Protein AF-A0ABC8L7P3-F1 (afdb_monomer_lite)

Structure (mmCIF, N/CA/C/O backbone):
data_AF-A0ABC8L7P3-F1
#
_entry.id   AF-A0ABC8L7P3-F1
#
loop_
_atom_site.group_PDB
_atom_site.id
_atom_site.type_symbol
_atom_site.label_atom_id
_atom_site.label_alt_id
_atom_site.label_comp_id
_atom_site.label_asym_id
_atom_site.label_entity_id
_atom_site.label_seq_id
_atom_site.pdbx_PDB_ins_code
_atom_site.Cartn_x
_atom_site.Cartn_y
_atom_site.Cartn_z
_atom_site.occupancy
_atom_site.B_iso_or_equiv
_atom_site.auth_seq_id
_atom_site.auth_comp_id
_atom_site.auth_asym_id
_atom_site.auth_atom_id
_atom_site.pdbx_PDB_model_num
ATOM 1 N N . MET A 1 1 ? 14.440 -6.035 -18.746 1.00 67.62 1 MET A N 1
ATOM 2 C CA . MET A 1 1 ? 15.676 -5.573 -18.064 1.00 67.62 1 MET A CA 1
ATOM 3 C C . MET A 1 1 ? 16.868 -5.552 -19.007 1.00 67.62 1 MET A C 1
ATOM 5 O O . MET A 1 1 ? 17.530 -4.525 -19.068 1.00 67.62 1 MET A O 1
ATOM 9 N N . ALA A 1 2 ? 17.087 -6.620 -19.782 1.00 83.56 2 ALA A N 1
ATOM 10 C CA . ALA A 1 2 ? 18.179 -6.716 -20.755 1.00 83.56 2 ALA A CA 1
ATOM 11 C C . ALA A 1 2 ? 18.252 -5.536 -21.751 1.00 83.56 2 ALA A C 1
ATOM 13 O O . ALA A 1 2 ? 19.316 -4.959 -21.940 1.00 83.56 2 ALA A O 1
ATOM 14 N N . GLU A 1 3 ? 17.120 -5.093 -22.307 1.00 87.31 3 GLU A N 1
ATOM 15 C CA . GLU A 1 3 ? 17.093 -3.994 -23.288 1.00 87.31 3 GLU A CA 1
ATOM 16 C C . GLU A 1 3 ? 17.591 -2.651 -22.724 1.00 87.31 3 GLU A C 1
ATOM 18 O O . GLU A 1 3 ? 18.351 -1.937 -23.374 1.00 87.31 3 GLU A O 1
ATOM 23 N N . LEU A 1 4 ? 17.230 -2.314 -21.479 1.00 92.25 4 LEU A N 1
ATOM 24 C CA . LEU A 1 4 ? 17.688 -1.073 -20.848 1.00 92.25 4 LEU A CA 1
ATOM 25 C C . LEU A 1 4 ? 19.208 -1.076 -20.633 1.00 92.25 4 LEU A C 1
ATOM 27 O O . LEU A 1 4 ? 19.840 -0.027 -20.742 1.00 92.25 4 LEU A O 1
ATOM 31 N N . VAL A 1 5 ? 19.792 -2.239 -20.328 1.00 92.25 5 VAL A N 1
ATOM 32 C CA . VAL A 1 5 ? 21.243 -2.395 -20.152 1.00 92.25 5 VAL A CA 1
ATOM 33 C C . VAL A 1 5 ? 21.964 -2.152 -21.477 1.00 92.25 5 VAL A C 1
ATOM 35 O O . VAL A 1 5 ? 22.894 -1.351 -21.519 1.00 92.25 5 VAL A O 1
ATOM 38 N N . LEU A 1 6 ? 21.471 -2.736 -22.571 1.00 90.81 6 LEU A N 1
ATOM 39 C CA . LEU A 1 6 ? 22.022 -2.508 -23.911 1.00 90.81 6 LEU A CA 1
ATOM 40 C C . LEU A 1 6 ? 21.946 -1.028 -24.322 1.00 90.81 6 LEU A C 1
ATOM 42 O O . LEU A 1 6 ? 22.922 -0.467 -24.820 1.00 90.81 6 LEU A O 1
ATOM 46 N N . LEU A 1 7 ? 20.823 -0.355 -24.046 1.00 92.00 7 LEU A N 1
ATOM 47 C CA . LEU A 1 7 ? 20.669 1.081 -24.319 1.00 92.00 7 LEU A CA 1
ATOM 48 C C . LEU A 1 7 ? 21.603 1.957 -23.467 1.00 92.00 7 LEU A C 1
ATOM 50 O O . LEU A 1 7 ? 22.004 3.034 -23.908 1.00 92.00 7 LEU A O 1
ATOM 54 N N . ARG A 1 8 ? 21.962 1.519 -22.254 1.00 91.69 8 ARG A N 1
ATOM 55 C CA . ARG A 1 8 ? 22.932 2.223 -21.397 1.00 91.69 8 ARG A CA 1
ATOM 56 C C . ARG A 1 8 ? 24.354 2.106 -21.934 1.00 91.69 8 ARG A C 1
ATOM 58 O O . ARG A 1 8 ? 25.038 3.122 -21.974 1.00 91.69 8 ARG A O 1
ATOM 65 N N . VAL A 1 9 ? 24.767 0.923 -22.393 1.00 91.25 9 VAL A N 1
ATOM 66 C CA . VAL A 1 9 ? 26.070 0.740 -23.059 1.00 91.25 9 VAL A CA 1
ATOM 67 C C . VAL A 1 9 ? 26.138 1.603 -24.318 1.00 91.25 9 VAL A C 1
ATOM 69 O O . VAL A 1 9 ? 27.071 2.382 -24.475 1.00 91.25 9 VAL A O 1
ATOM 72 N N . ALA A 1 10 ? 25.086 1.571 -25.144 1.00 90.19 10 ALA A N 1
ATOM 73 C CA . ALA A 1 10 ? 25.005 2.390 -26.351 1.00 90.19 10 ALA A CA 1
ATOM 74 C C . ALA A 1 10 ? 25.089 3.900 -26.067 1.00 90.19 10 ALA A C 1
ATOM 76 O O . ALA A 1 10 ? 25.602 4.645 -26.892 1.00 90.19 10 ALA A O 1
ATOM 77 N N . LYS A 1 11 ? 24.600 4.370 -24.913 1.00 91.12 11 LYS A N 1
ATOM 78 C CA . LYS A 1 11 ? 24.759 5.771 -24.499 1.00 91.12 11 LYS A CA 1
ATOM 79 C C . LYS A 1 11 ? 26.225 6.118 -24.218 1.00 91.12 11 LYS A C 1
ATOM 81 O O . LYS A 1 11 ? 26.656 7.204 -24.586 1.00 91.12 11 LYS A O 1
ATOM 86 N N . VAL A 1 12 ? 26.963 5.224 -23.558 1.00 90.81 12 VAL A N 1
ATOM 87 C CA . VAL A 1 12 ? 28.381 5.435 -23.212 1.00 90.81 12 VAL A CA 1
ATOM 88 C C . VAL A 1 12 ? 29.255 5.440 -24.466 1.00 90.81 12 VAL A C 1
ATOM 90 O O . VAL A 1 12 ? 30.165 6.251 -24.569 1.00 90.81 12 VAL A O 1
ATOM 93 N N . THR A 1 13 ? 28.936 4.609 -25.457 1.00 89.62 13 THR A N 1
ATOM 94 C CA . THR A 1 13 ? 29.682 4.522 -26.721 1.00 89.62 13 THR A CA 1
ATOM 95 C C . THR A 1 13 ? 29.251 5.561 -27.771 1.00 89.62 13 THR A C 1
ATOM 97 O O . THR A 1 13 ? 29.498 5.355 -28.954 1.00 89.62 13 THR A O 1
ATOM 100 N N . GLY A 1 14 ? 28.550 6.637 -27.387 1.00 84.81 14 GLY A N 1
ATOM 101 C CA . GLY A 1 14 ? 28.143 7.706 -28.316 1.00 84.81 14 GLY A CA 1
ATOM 102 C C . GLY A 1 14 ? 27.060 7.311 -29.333 1.00 84.81 14 GLY A C 1
ATOM 103 O O . GLY A 1 14 ? 27.073 7.761 -30.474 1.00 84.81 14 GLY A O 1
ATOM 104 N N . GLY A 1 15 ? 26.127 6.435 -28.956 1.00 81.75 15 GLY A N 1
ATOM 105 C CA . GLY A 1 15 ? 25.104 5.897 -29.854 1.00 81.75 15 GLY A CA 1
ATOM 106 C C . GLY A 1 15 ? 24.071 6.916 -30.361 1.00 81.75 15 GLY A C 1
ATOM 107 O O . GLY A 1 15 ? 23.798 7.935 -29.734 1.00 81.75 15 GLY A O 1
ATOM 108 N N . ALA A 1 16 ? 23.439 6.579 -31.492 1.00 89.25 16 ALA A N 1
ATOM 109 C CA . ALA A 1 16 ? 22.464 7.419 -32.193 1.00 89.25 16 ALA A CA 1
ATOM 110 C C . ALA A 1 16 ? 21.322 7.969 -31.299 1.00 89.25 16 ALA A C 1
ATOM 112 O O . ALA A 1 16 ? 20.804 7.237 -30.442 1.00 89.25 16 ALA A O 1
ATOM 113 N N . PRO A 1 17 ? 20.827 9.198 -31.563 1.00 86.50 17 PRO A N 1
ATOM 114 C CA . PRO A 1 17 ? 19.813 9.874 -30.741 1.00 86.50 17 PRO A CA 1
ATOM 115 C C . PRO A 1 17 ? 18.508 9.078 -30.602 1.00 86.50 17 PRO A C 1
ATOM 117 O O . PRO A 1 17 ? 17.900 9.052 -29.532 1.00 86.50 17 PRO A O 1
ATOM 120 N N . ASN A 1 18 ? 18.127 8.314 -31.630 1.00 88.31 18 ASN A N 1
ATOM 121 C CA . ASN A 1 18 ? 16.952 7.437 -31.594 1.00 88.31 18 ASN A CA 1
ATOM 122 C C . ASN A 1 18 ? 17.021 6.386 -30.470 1.00 88.31 18 ASN A C 1
ATOM 124 O O . ASN A 1 18 ? 15.993 6.020 -29.899 1.00 88.31 18 ASN A O 1
ATOM 128 N N . LYS A 1 19 ? 18.220 5.902 -30.114 1.00 85.75 19 LYS A N 1
ATOM 129 C CA . LYS A 1 19 ? 18.416 4.950 -29.005 1.00 85.75 19 LYS A CA 1
ATOM 130 C C . LYS A 1 19 ? 18.282 5.644 -27.641 1.00 85.75 19 LYS A C 1
ATOM 132 O O . LYS A 1 19 ? 17.769 5.045 -26.697 1.00 85.75 19 LYS A O 1
ATOM 137 N N . LEU A 1 20 ? 18.670 6.916 -27.544 1.00 85.44 20 LEU A N 1
ATOM 138 C CA . LEU A 1 20 ? 18.547 7.715 -26.320 1.00 85.44 20 LEU A CA 1
ATOM 139 C C . LEU A 1 20 ? 17.082 8.042 -26.002 1.00 85.44 20 LEU A C 1
ATOM 141 O O . LEU A 1 20 ? 16.657 7.874 -24.857 1.00 85.44 20 LEU A O 1
ATOM 145 N N . SER A 1 21 ? 16.285 8.397 -27.013 1.00 89.62 21 SER A N 1
ATOM 146 C CA . SER A 1 21 ? 14.843 8.647 -26.854 1.00 89.62 21 SER A CA 1
ATOM 147 C C . SER A 1 21 ? 14.088 7.402 -26.368 1.00 89.62 21 SER A C 1
ATOM 149 O O . SER A 1 21 ? 13.251 7.485 -25.464 1.00 89.62 21 SER A O 1
ATOM 151 N N . LYS A 1 22 ? 14.447 6.213 -26.877 1.00 92.00 22 LYS A N 1
ATOM 152 C CA . LYS A 1 22 ? 13.865 4.926 -26.443 1.00 92.00 22 LYS A CA 1
ATOM 153 C C . LYS A 1 22 ? 14.117 4.618 -24.962 1.00 92.00 22 LYS A C 1
ATOM 155 O O . LYS A 1 22 ? 13.289 3.978 -24.318 1.00 92.00 22 LYS A O 1
ATOM 160 N N . MET A 1 23 ? 15.205 5.121 -24.376 1.00 92.06 23 MET A N 1
ATOM 161 C CA . MET A 1 23 ? 15.553 4.860 -22.975 1.00 92.06 23 MET A CA 1
ATOM 162 C C . MET A 1 23 ? 14.514 5.400 -21.979 1.00 92.06 23 MET A C 1
ATOM 164 O O . MET A 1 23 ? 14.329 4.825 -20.903 1.00 92.06 23 MET A O 1
ATOM 168 N N . HIS A 1 24 ? 13.853 6.519 -22.289 1.00 92.31 24 HIS A N 1
ATOM 169 C CA . HIS A 1 24 ? 12.776 7.056 -21.445 1.00 92.31 24 HIS A CA 1
ATOM 170 C C . HIS A 1 24 ? 11.535 6.167 -21.487 1.00 92.31 24 HIS A C 1
ATOM 172 O O . HIS A 1 24 ? 10.976 5.825 -20.445 1.00 92.31 24 HIS A O 1
ATOM 178 N N . VAL A 1 25 ? 11.156 5.743 -22.694 1.00 94.31 25 VAL A N 1
ATOM 179 C CA . VAL A 1 25 ? 10.000 4.874 -22.934 1.00 94.31 25 VAL A CA 1
ATOM 180 C C . VAL A 1 25 ? 10.177 3.547 -22.199 1.00 94.31 25 VAL A C 1
ATOM 182 O O . VAL A 1 25 ? 9.344 3.196 -21.368 1.00 94.31 25 VAL A O 1
ATOM 185 N N . VAL A 1 26 ? 11.319 2.878 -22.389 1.00 94.88 26 VAL A N 1
ATOM 186 C CA . VAL A 1 26 ? 11.620 1.590 -21.741 1.00 94.88 26 VAL A CA 1
ATOM 187 C C . VAL A 1 26 ? 11.608 1.704 -20.211 1.00 94.88 26 VAL A C 1
ATOM 189 O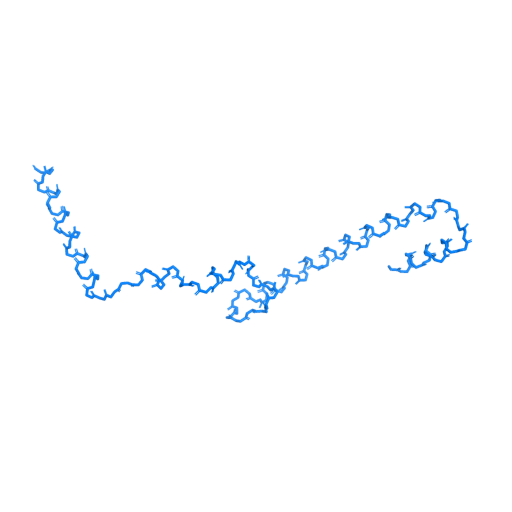 O . VAL A 1 26 ? 11.078 0.826 -19.531 1.00 94.88 26 VAL A O 1
ATOM 192 N N . ARG A 1 27 ? 12.131 2.800 -19.635 1.00 95.56 27 ARG A N 1
ATOM 193 C C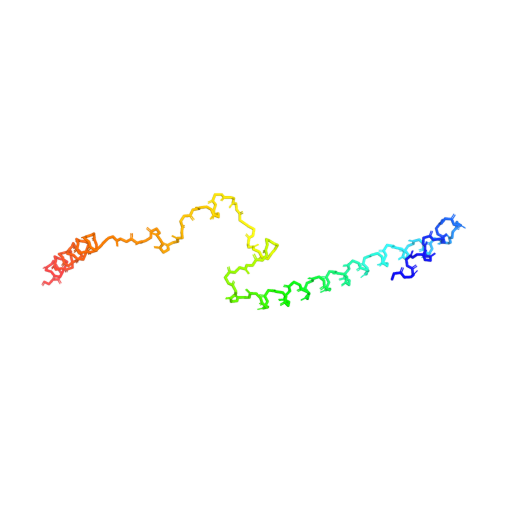A . ARG A 1 27 ? 12.081 3.031 -18.177 1.00 95.56 27 ARG A CA 1
ATOM 194 C C . ARG A 1 27 ? 10.651 3.161 -17.658 1.00 95.56 27 ARG A C 1
ATOM 196 O O . ARG A 1 27 ? 10.330 2.564 -16.630 1.00 95.56 27 ARG A O 1
ATOM 203 N N . LYS A 1 28 ? 9.796 3.904 -18.366 1.00 95.75 28 LYS A N 1
ATOM 204 C CA . LYS A 1 28 ? 8.375 4.031 -18.016 1.00 95.75 28 LYS A CA 1
ATOM 205 C C . LYS A 1 28 ? 7.654 2.688 -18.109 1.00 95.75 28 LYS A C 1
ATOM 207 O O . LYS A 1 28 ? 6.960 2.329 -17.162 1.00 95.75 28 LYS A O 1
ATOM 212 N N . SER A 1 29 ? 7.869 1.924 -19.179 1.00 96.06 29 SER A N 1
ATOM 213 C CA . SER A 1 29 ? 7.265 0.595 -19.343 1.00 96.06 29 SER A CA 1
ATOM 214 C C . SER A 1 29 ? 7.689 -0.369 -18.232 1.00 96.06 29 SER A C 1
ATOM 216 O O . SER A 1 29 ? 6.849 -1.058 -17.657 1.00 96.06 29 SER A O 1
ATOM 218 N N . ILE A 1 30 ? 8.970 -0.364 -17.843 1.00 96.12 30 ILE A N 1
ATOM 219 C CA . ILE A 1 30 ? 9.457 -1.149 -16.698 1.00 96.12 30 ILE A CA 1
ATOM 220 C C . ILE A 1 30 ? 8.735 -0.744 -15.406 1.00 96.12 30 ILE A C 1
ATOM 222 O O . ILE A 1 30 ? 8.255 -1.609 -14.674 1.00 96.12 30 ILE A O 1
ATOM 226 N N . ALA A 1 31 ? 8.632 0.558 -15.127 1.00 96.75 31 ALA A N 1
ATOM 227 C CA . ALA A 1 31 ? 7.954 1.050 -13.931 1.00 96.75 31 ALA A CA 1
ATOM 228 C C . ALA A 1 31 ? 6.465 0.662 -13.906 1.00 96.75 31 ALA A C 1
ATOM 230 O O . ALA A 1 31 ? 5.952 0.269 -12.857 1.00 96.75 31 ALA A O 1
ATOM 231 N N . GLN A 1 32 ? 5.781 0.711 -15.053 1.00 97.19 32 GLN A N 1
ATOM 232 C CA . GLN A 1 32 ? 4.387 0.279 -15.191 1.00 97.19 32 GLN A CA 1
ATOM 233 C C . GLN A 1 32 ? 4.226 -1.211 -14.868 1.00 97.19 32 GLN A C 1
ATOM 235 O O . GLN A 1 32 ? 3.403 -1.566 -14.024 1.00 97.19 32 GLN A O 1
ATOM 240 N N . VAL A 1 33 ? 5.056 -2.079 -15.457 1.00 97.12 33 VAL A N 1
ATOM 241 C CA . VAL A 1 33 ? 5.014 -3.529 -15.196 1.00 97.12 33 VAL A CA 1
ATOM 242 C C . VAL A 1 33 ? 5.285 -3.833 -13.720 1.00 97.12 33 VAL A C 1
ATOM 244 O O . VAL A 1 33 ? 4.524 -4.570 -13.092 1.00 97.12 33 VAL A O 1
ATOM 247 N N . LEU A 1 34 ? 6.311 -3.217 -13.124 1.00 97.56 34 LEU A N 1
ATOM 248 C CA . LEU A 1 34 ? 6.617 -3.383 -11.697 1.00 97.56 34 LEU A CA 1
ATOM 249 C C . LEU A 1 34 ? 5.480 -2.890 -10.795 1.00 97.56 34 LEU A C 1
ATOM 251 O O . LEU A 1 34 ? 5.214 -3.491 -9.751 1.00 97.56 34 LEU A O 1
ATOM 255 N N . THR A 1 35 ? 4.785 -1.827 -11.202 1.00 98.12 35 THR A N 1
ATOM 256 C CA . THR A 1 35 ? 3.619 -1.306 -10.481 1.00 98.12 35 THR A CA 1
ATOM 257 C C . THR A 1 35 ? 2.481 -2.322 -10.488 1.00 98.12 35 THR A C 1
ATOM 259 O O . THR A 1 35 ? 1.948 -2.626 -9.422 1.00 98.12 35 THR A O 1
ATOM 262 N N . VAL A 1 36 ? 2.158 -2.910 -11.644 1.00 98.25 36 VAL A N 1
ATOM 263 C CA . VAL A 1 36 ? 1.113 -3.943 -11.760 1.00 98.25 36 VAL A CA 1
ATOM 264 C C . VAL A 1 36 ? 1.465 -5.181 -10.932 1.00 98.25 36 VAL A C 1
ATOM 266 O O . VAL A 1 36 ? 0.620 -5.687 -10.192 1.00 98.25 36 VAL A O 1
ATOM 269 N N . ILE A 1 37 ? 2.719 -5.640 -10.990 1.00 98.25 37 ILE A N 1
ATOM 270 C CA . ILE A 1 37 ? 3.197 -6.767 -10.172 1.00 98.25 37 ILE A CA 1
ATOM 271 C C . ILE A 1 37 ? 3.032 -6.446 -8.681 1.00 98.25 37 ILE A C 1
ATOM 273 O O . ILE A 1 37 ? 2.434 -7.225 -7.940 1.00 98.25 37 ILE A O 1
ATOM 277 N N . SER A 1 38 ? 3.483 -5.266 -8.250 1.00 97.38 38 SER A N 1
ATOM 278 C CA . SER A 1 38 ? 3.392 -4.831 -6.851 1.00 97.38 38 SER A CA 1
ATOM 279 C C . SER A 1 38 ? 1.944 -4.698 -6.373 1.00 97.38 38 SER A C 1
ATOM 281 O O . SER A 1 38 ? 1.638 -5.012 -5.220 1.00 97.38 38 SER A O 1
ATOM 283 N N . GLN A 1 39 ? 1.040 -4.226 -7.237 1.00 97.25 39 GLN A N 1
ATOM 284 C CA . GLN A 1 39 ? -0.391 -4.138 -6.946 1.00 97.25 39 GLN A CA 1
ATOM 285 C C . GLN A 1 39 ? -0.993 -5.531 -6.740 1.00 97.25 39 GLN A C 1
ATOM 287 O O . GLN A 1 39 ? -1.605 -5.769 -5.698 1.00 97.25 39 GLN A O 1
ATOM 292 N N . LYS A 1 40 ? -0.758 -6.467 -7.671 1.00 97.88 40 LYS A N 1
ATOM 293 C CA . LYS A 1 40 ? -1.256 -7.850 -7.576 1.00 97.88 40 LYS A CA 1
ATOM 294 C C . LYS A 1 40 ? -0.718 -8.572 -6.339 1.00 97.88 40 LYS A C 1
ATOM 296 O O . LYS A 1 40 ? -1.492 -9.170 -5.598 1.00 97.88 40 LYS A O 1
ATOM 301 N N . GLN A 1 41 ? 0.579 -8.442 -6.055 1.00 96.56 41 GLN A N 1
ATOM 302 C CA . GLN A 1 41 ? 1.195 -9.011 -4.852 1.00 96.56 41 GLN A CA 1
ATOM 303 C C . GLN A 1 41 ? 0.559 -8.462 -3.568 1.00 96.56 41 GLN A C 1
ATOM 305 O O . GLN A 1 41 ? 0.216 -9.224 -2.666 1.00 96.56 41 GLN A O 1
ATOM 310 N N . LYS A 1 42 ? 0.350 -7.140 -3.477 1.00 94.19 42 LYS A N 1
ATOM 311 C CA . LYS A 1 42 ? -0.310 -6.529 -2.312 1.00 94.19 42 LYS A CA 1
ATOM 312 C C . LYS A 1 42 ? -1.759 -6.983 -2.158 1.00 94.19 42 LYS A C 1
ATOM 314 O O . LYS A 1 42 ? -2.192 -7.152 -1.021 1.00 94.19 42 LYS A O 1
ATOM 319 N N . LEU A 1 43 ? -2.501 -7.151 -3.251 1.00 95.44 43 LEU A N 1
ATOM 320 C CA . LEU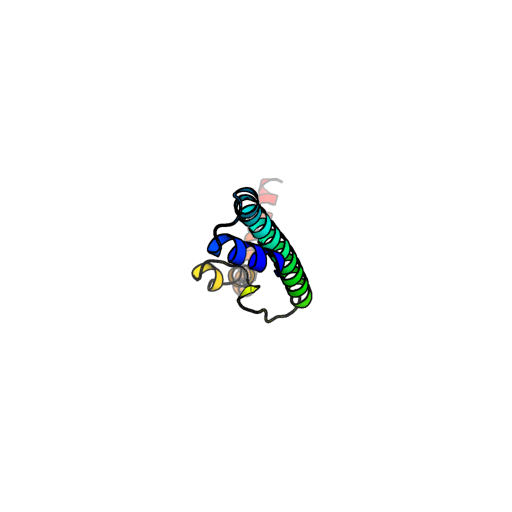 A 1 43 ? -3.882 -7.640 -3.216 1.00 95.44 43 LEU A CA 1
ATOM 321 C C . LEU A 1 43 ? -3.947 -9.078 -2.692 1.00 95.44 43 LEU A C 1
ATOM 323 O O . LEU A 1 43 ? -4.625 -9.310 -1.693 1.00 95.44 43 LEU A O 1
ATOM 327 N N . ALA A 1 44 ? -3.138 -9.983 -3.246 1.00 95.75 44 ALA A N 1
ATOM 328 C CA . ALA A 1 44 ? -3.050 -11.367 -2.777 1.00 95.75 44 ALA A CA 1
ATOM 329 C C . ALA A 1 44 ? -2.677 -11.450 -1.283 1.00 95.75 44 ALA A C 1
ATOM 331 O O . ALA A 1 44 ? -3.272 -12.202 -0.511 1.00 95.75 44 ALA A O 1
ATOM 332 N N . LEU A 1 45 ? -1.739 -10.609 -0.828 1.00 94.12 45 LEU A N 1
ATOM 333 C CA . LEU A 1 45 ? -1.397 -10.511 0.593 1.00 94.12 45 LEU A CA 1
ATOM 334 C C . LEU A 1 45 ? -2.554 -9.967 1.445 1.00 94.12 45 LEU A C 1
ATOM 336 O O . LEU A 1 45 ? -2.747 -10.416 2.571 1.00 94.12 45 LEU A O 1
ATOM 340 N N . ARG A 1 46 ? -3.337 -8.999 0.960 1.00 93.69 46 ARG A N 1
ATOM 341 C CA . ARG A 1 46 ? -4.500 -8.493 1.710 1.00 93.69 46 ARG A CA 1
ATOM 342 C C . ARG A 1 46 ? -5.577 -9.561 1.863 1.00 93.69 46 ARG A C 1
ATOM 344 O O . ARG A 1 46 ? -6.150 -9.662 2.944 1.00 93.69 46 ARG A O 1
ATOM 351 N N . GLU A 1 47 ? -5.816 -10.358 0.828 1.00 93.69 47 GLU A N 1
ATOM 352 C CA . GLU A 1 47 ? -6.761 -11.479 0.862 1.00 93.69 47 GLU A CA 1
ATOM 353 C C . GLU A 1 47 ? -6.312 -12.549 1.862 1.00 93.69 47 GLU A C 1
ATOM 355 O O . GLU A 1 47 ? -7.065 -12.896 2.773 1.00 93.69 47 GLU A O 1
ATOM 360 N N . ALA A 1 48 ? -5.044 -12.965 1.797 1.00 93.31 48 ALA A N 1
ATOM 361 C CA . ALA A 1 48 ? -4.476 -13.980 2.687 1.00 93.31 48 ALA A CA 1
ATOM 362 C C . ALA A 1 48 ? -4.451 -13.586 4.182 1.00 93.31 48 ALA A C 1
ATOM 364 O O . ALA A 1 48 ? -4.333 -14.455 5.054 1.00 93.31 48 ALA A O 1
ATOM 365 N N . TYR A 1 49 ? -4.518 -12.287 4.498 1.00 94.38 49 TYR A N 1
ATOM 366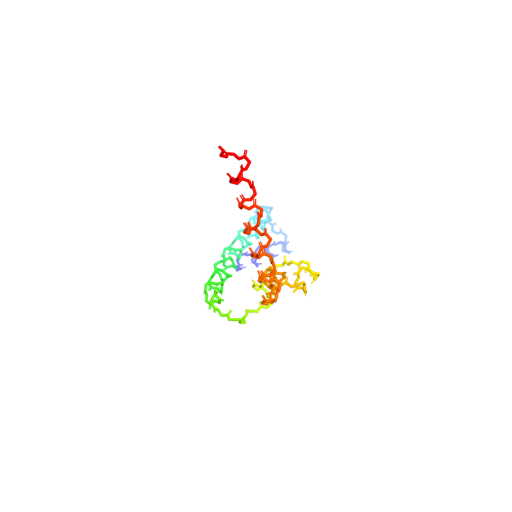 C CA . TYR A 1 49 ? -4.483 -11.757 5.868 1.00 94.38 49 TYR A CA 1
ATOM 367 C C . TYR A 1 49 ? -5.801 -11.106 6.324 1.00 94.38 49 TYR A C 1
ATOM 369 O O . TYR A 1 49 ? -5.844 -10.568 7.430 1.00 94.38 49 TYR A O 1
ATOM 377 N N . LYS A 1 50 ? -6.884 -11.166 5.535 1.00 89.50 50 LYS A N 1
ATOM 378 C CA . LYS A 1 50 ? -8.149 -10.451 5.812 1.00 89.50 50 LYS A CA 1
ATOM 379 C C . LYS A 1 50 ? -8.784 -10.808 7.164 1.00 89.50 50 LYS A C 1
ATOM 381 O O . LYS A 1 50 ? -9.329 -9.932 7.827 1.00 89.50 50 LYS A O 1
ATOM 386 N N . SER A 1 51 ? -8.698 -12.070 7.576 1.00 88.44 51 SER A N 1
ATOM 387 C CA . SER A 1 51 ? -9.301 -12.598 8.811 1.00 88.44 51 SER A CA 1
ATOM 388 C C . SER A 1 51 ? -8.295 -12.835 9.941 1.00 88.44 51 SER A C 1
ATOM 390 O O . SER A 1 51 ? -8.668 -13.264 11.032 1.00 88.44 51 SER A O 1
ATOM 392 N N . LYS A 1 52 ? -7.006 -12.563 9.711 1.00 93.12 52 LYS A N 1
ATOM 393 C CA . LYS A 1 52 ? -5.956 -12.836 10.697 1.00 93.12 52 LYS A CA 1
ATOM 394 C C . LYS A 1 52 ? -5.862 -11.685 11.695 1.00 93.12 52 LYS A C 1
ATOM 396 O O . LYS A 1 52 ? -5.763 -10.523 11.310 1.00 93.12 52 LYS A O 1
ATOM 401 N N . LYS A 1 53 ? -5.804 -12.014 12.991 1.00 90.25 53 LYS A N 1
ATOM 402 C CA . LYS A 1 53 ? -5.635 -11.029 14.078 1.00 90.25 53 LYS A CA 1
ATOM 403 C C . LYS A 1 53 ? -4.367 -10.185 13.915 1.00 90.25 53 LYS A C 1
ATOM 405 O O . LYS A 1 53 ? -4.368 -8.993 14.219 1.00 90.25 53 LYS A O 1
ATOM 410 N N . PHE A 1 54 ? -3.284 -10.798 13.439 1.00 88.56 54 PHE A N 1
ATOM 411 C CA . PHE A 1 54 ? -1.995 -10.141 13.268 1.00 88.56 54 PHE A CA 1
ATOM 412 C C . PHE A 1 54 ? -1.679 -9.949 11.789 1.00 88.56 54 PHE A C 1
ATOM 414 O O . PHE A 1 54 ? -1.488 -10.906 11.043 1.00 88.56 54 PHE A O 1
ATOM 421 N N . SER A 1 55 ? -1.581 -8.687 11.382 1.00 87.62 55 SER A N 1
ATOM 422 C CA . SER A 1 55 ? -1.092 -8.293 10.067 1.00 87.62 55 SER A CA 1
ATOM 423 C C . SER A 1 55 ? 0.254 -7.575 10.185 1.00 87.62 55 SER A C 1
ATOM 425 O O . SER A 1 55 ? 0.529 -6.867 11.171 1.00 87.62 55 SER A O 1
ATOM 427 N N . SER A 1 56 ? 1.083 -7.722 9.151 1.00 90.38 56 SER A N 1
ATOM 428 C CA . SER A 1 56 ? 2.363 -7.021 9.035 1.00 90.38 56 SER A CA 1
ATOM 429 C C . SER A 1 56 ? 2.170 -5.498 9.026 1.00 90.38 56 SER A C 1
ATOM 431 O O . SER A 1 56 ? 1.114 -4.984 8.641 1.00 90.38 56 SER A O 1
ATOM 433 N N . LEU A 1 57 ? 3.193 -4.749 9.454 1.00 89.62 57 LEU A N 1
ATOM 434 C CA . LEU A 1 57 ? 3.127 -3.285 9.585 1.00 89.62 57 LEU A CA 1
ATOM 435 C C . LEU A 1 57 ? 2.783 -2.571 8.268 1.00 89.62 57 LEU A C 1
ATOM 437 O O . LEU A 1 57 ? 2.108 -1.545 8.303 1.00 89.62 57 LEU A O 1
ATOM 441 N N . GLY A 1 58 ? 3.199 -3.125 7.124 1.00 89.06 58 GLY A N 1
ATOM 442 C CA . GLY A 1 58 ? 2.956 -2.544 5.800 1.00 89.06 58 GLY A CA 1
ATOM 443 C C . GLY A 1 58 ? 1.516 -2.679 5.292 1.00 89.06 58 GLY A C 1
ATOM 444 O O . GLY A 1 58 ? 1.072 -1.848 4.503 1.00 89.06 58 GLY A O 1
ATOM 445 N N . LEU A 1 59 ? 0.761 -3.685 5.749 1.00 91.19 59 LEU A N 1
ATOM 446 C CA . LEU A 1 59 ? -0.638 -3.887 5.341 1.00 91.19 59 LEU A CA 1
ATOM 447 C C . LEU A 1 59 ? -1.633 -3.094 6.200 1.00 91.19 59 LEU A C 1
ATOM 449 O O . LEU A 1 59 ? -2.785 -2.907 5.794 1.00 91.19 59 LEU A O 1
ATOM 453 N N . ARG A 1 60 ? -1.191 -2.622 7.374 1.00 90.44 60 ARG A N 1
ATOM 454 C CA . ARG A 1 60 ? -2.016 -1.861 8.318 1.00 90.44 60 ARG A CA 1
ATOM 455 C C . ARG A 1 60 ? -2.440 -0.513 7.724 1.00 90.44 60 ARG A C 1
ATOM 457 O O . ARG A 1 60 ? -1.673 0.108 6.988 1.00 90.44 60 ARG A O 1
ATOM 464 N N . PRO A 1 61 ? -3.632 -0.007 8.081 1.00 91.62 61 PRO A N 1
ATOM 465 C CA . PRO A 1 61 ? -4.061 1.314 7.650 1.00 91.62 61 PRO A CA 1
ATOM 466 C C . PRO A 1 61 ? -3.115 2.390 8.196 1.00 91.62 61 PRO A C 1
ATOM 468 O O . PRO A 1 61 ? -2.809 2.428 9.395 1.00 91.62 61 PRO A O 1
ATOM 471 N N . LYS A 1 62 ? -2.673 3.297 7.323 1.00 94.06 62 LYS A N 1
ATOM 472 C CA . LYS A 1 62 ? -1.853 4.442 7.714 1.00 94.06 62 LYS A CA 1
ATOM 473 C C . LYS A 1 62 ? -2.764 5.520 8.311 1.00 94.06 62 LYS A C 1
ATOM 475 O O . LYS A 1 62 ? -3.474 6.212 7.599 1.00 94.06 62 LYS A O 1
ATOM 480 N N . LYS A 1 63 ? -2.767 5.623 9.639 1.00 95.25 63 LYS A N 1
ATOM 481 C CA . LYS A 1 63 ? -3.460 6.669 10.411 1.00 95.25 63 LYS A CA 1
ATOM 482 C C . LYS A 1 63 ? -2.460 7.374 11.324 1.00 95.25 63 LYS A C 1
ATOM 484 O O . LYS A 1 63 ? -1.361 6.857 11.554 1.00 95.25 63 LYS A O 1
ATOM 489 N N . THR A 1 64 ? -2.843 8.518 11.886 1.00 97.00 64 THR A N 1
ATOM 490 C CA . THR A 1 64 ? -2.002 9.216 12.869 1.00 97.00 64 THR A CA 1
ATOM 491 C C . THR A 1 64 ? -1.792 8.357 14.120 1.00 97.00 64 THR A C 1
ATOM 493 O O . THR A 1 64 ? -2.578 7.455 14.436 1.00 97.00 64 THR A O 1
ATOM 496 N N . ARG A 1 65 ? -0.696 8.605 14.846 1.00 95.88 65 ARG A N 1
ATOM 497 C CA . ARG A 1 65 ? -0.373 7.873 16.083 1.00 95.88 65 ARG A CA 1
ATOM 498 C C . ARG A 1 65 ? -1.485 8.012 17.126 1.00 95.88 65 ARG A C 1
ATOM 500 O O . ARG A 1 65 ? -1.871 6.997 17.696 1.00 95.88 65 ARG A O 1
ATOM 507 N N . ALA A 1 66 ? -2.036 9.216 17.292 1.00 97.62 66 ALA A N 1
ATOM 508 C CA . ALA A 1 66 ? -3.158 9.482 18.193 1.00 97.62 66 ALA A CA 1
ATOM 509 C C . ALA A 1 66 ? -4.389 8.622 17.848 1.00 97.62 66 ALA A C 1
ATOM 511 O O . ALA A 1 66 ? -4.919 7.922 18.708 1.00 97.62 66 ALA A O 1
ATOM 512 N N . ILE A 1 67 ? -4.775 8.553 16.565 1.00 96.06 67 ILE A N 1
ATOM 513 C CA . ILE A 1 67 ? -5.921 7.739 16.116 1.00 96.06 67 ILE A CA 1
ATOM 514 C C . ILE A 1 67 ? -5.690 6.236 16.329 1.00 96.06 67 ILE A C 1
ATOM 516 O O . ILE A 1 67 ? -6.648 5.498 16.541 1.00 96.06 67 ILE A O 1
ATOM 520 N N . ARG A 1 68 ? -4.444 5.753 16.267 1.00 94.44 68 ARG A N 1
ATOM 521 C CA . ARG A 1 68 ? -4.136 4.338 16.548 1.00 94.44 68 ARG A CA 1
ATOM 522 C C . ARG A 1 68 ? -4.156 3.995 18.039 1.00 94.44 68 ARG A C 1
ATOM 524 O O . ARG A 1 68 ? -4.292 2.822 18.361 1.00 94.44 68 ARG A O 1
ATOM 531 N N . ARG A 1 69 ? -3.961 4.980 18.921 1.00 95.44 69 ARG A N 1
ATOM 532 C CA . ARG A 1 69 ? -3.874 4.787 20.379 1.00 95.44 69 ARG A CA 1
ATOM 533 C C . ARG A 1 69 ? -5.191 5.040 21.112 1.00 95.44 69 ARG A C 1
ATOM 535 O O . ARG A 1 69 ? -5.338 4.545 22.221 1.00 95.44 69 ARG A O 1
ATOM 542 N N . ARG A 1 70 ? -6.129 5.785 20.518 1.00 96.19 70 ARG A N 1
ATOM 543 C CA . ARG A 1 70 ? -7.455 6.019 21.112 1.00 96.19 70 ARG A CA 1
ATOM 544 C C . ARG A 1 70 ? -8.261 4.722 21.257 1.00 96.19 70 ARG A C 1
ATOM 546 O O . ARG A 1 70 ? -8.047 3.765 20.513 1.00 96.19 70 ARG A O 1
ATOM 553 N N . LEU A 1 71 ? -9.246 4.753 22.151 1.00 96.44 71 LEU A N 1
ATOM 554 C CA . LEU A 1 71 ? -10.207 3.668 22.347 1.00 96.44 71 LEU A CA 1
ATOM 555 C C . LEU A 1 71 ? -11.010 3.372 21.073 1.00 96.44 71 LEU A C 1
ATOM 557 O O . LEU A 1 71 ? -11.260 4.246 20.233 1.00 96.44 71 LEU A O 1
ATOM 561 N N . THR A 1 72 ? -11.439 2.119 20.931 1.00 95.25 72 THR A N 1
ATOM 562 C CA . THR A 1 72 ? -12.399 1.749 19.883 1.00 95.25 72 THR A CA 1
ATOM 563 C C . THR A 1 72 ? -13.761 2.384 20.169 1.00 95.25 72 THR A C 1
ATOM 565 O O . THR A 1 72 ? -14.102 2.647 21.319 1.00 95.25 72 THR A O 1
ATOM 568 N N . LYS A 1 73 ? -14.574 2.611 19.126 1.00 95.44 73 LYS A N 1
ATOM 569 C CA . LYS A 1 73 ? -15.929 3.173 19.292 1.00 95.44 73 LYS A CA 1
ATOM 570 C C . LYS A 1 73 ? -16.777 2.337 20.253 1.00 95.44 73 LYS A C 1
ATOM 572 O O . LYS A 1 73 ? -17.471 2.896 21.087 1.00 95.44 73 LYS A O 1
ATOM 577 N N . HIS A 1 74 ? -16.656 1.012 20.158 1.00 95.50 74 HIS A N 1
ATOM 578 C CA . HIS A 1 74 ? -17.337 0.089 21.054 1.00 95.50 74 HIS A CA 1
ATOM 579 C C . HIS A 1 74 ? -16.918 0.319 22.509 1.00 95.50 74 HIS A C 1
ATOM 581 O O . HIS A 1 74 ? -17.777 0.582 23.340 1.00 95.50 74 HIS A O 1
ATOM 587 N N . GLN A 1 75 ? -15.610 0.329 22.792 1.00 94.69 75 GLN A N 1
ATOM 588 C CA . GLN A 1 75 ? -15.091 0.597 24.138 1.00 94.69 75 GLN A CA 1
ATOM 589 C C . GLN A 1 75 ? -15.536 1.957 24.677 1.00 94.69 75 GLN A C 1
ATOM 591 O O . GLN A 1 75 ? -15.938 2.045 25.827 1.00 94.69 75 GLN A O 1
ATOM 596 N N . ALA A 1 76 ? -15.510 3.001 23.846 1.00 94.25 76 ALA A N 1
ATOM 597 C CA . ALA A 1 76 ? -15.967 4.329 24.245 1.00 94.25 76 ALA A CA 1
ATOM 598 C C . ALA A 1 76 ? -17.481 4.382 24.534 1.00 94.25 76 ALA A C 1
ATOM 600 O O . ALA A 1 76 ? -17.917 5.192 25.340 1.00 94.25 76 ALA A O 1
ATOM 601 N N . SER A 1 77 ? -18.281 3.526 23.890 1.00 93.56 77 SER A N 1
ATOM 602 C CA . SER A 1 77 ? -19.731 3.432 24.115 1.00 93.56 77 SER A CA 1
ATOM 603 C C . SER A 1 77 ? -20.135 2.505 25.267 1.00 93.56 77 SER A C 1
ATOM 605 O O . SER A 1 77 ? -21.317 2.439 25.607 1.00 93.56 77 SER A O 1
ATOM 607 N N . LEU A 1 78 ? -19.193 1.751 25.847 1.00 93.88 78 LEU A N 1
ATOM 608 C CA . LEU A 1 78 ? -19.497 0.826 26.934 1.00 93.88 78 LEU A CA 1
ATOM 609 C C . LEU A 1 78 ? -19.926 1.610 28.176 1.00 93.88 78 LEU A C 1
ATOM 611 O O . LEU A 1 78 ? -19.120 2.259 28.832 1.00 93.88 78 LEU A O 1
ATOM 615 N N . LYS A 1 79 ? -21.212 1.501 28.506 1.00 93.31 79 LYS A N 1
ATOM 616 C CA . LYS A 1 79 ? -21.789 1.975 29.766 1.00 93.31 79 LYS A CA 1
ATOM 617 C C . LYS A 1 79 ? -21.856 0.844 30.779 1.00 93.31 79 LYS A C 1
ATOM 619 O O . LYS A 1 79 ? -22.120 -0.302 30.406 1.00 93.31 79 LYS A O 1
ATOM 624 N N . THR A 1 80 ? -21.682 1.183 32.050 1.00 94.31 80 THR A N 1
ATOM 625 C CA . THR A 1 80 ? -21.877 0.236 33.157 1.00 94.31 80 THR A CA 1
ATOM 626 C C . THR A 1 80 ? -23.347 -0.175 33.277 1.00 94.31 80 THR A C 1
ATOM 628 O O . THR A 1 80 ? -24.245 0.575 32.892 1.00 94.31 80 THR A O 1
ATOM 631 N N . GLU A 1 81 ? -23.621 -1.344 33.861 1.00 93.06 81 GLU A N 1
ATOM 632 C CA . GLU A 1 81 ? -25.000 -1.821 34.067 1.00 93.06 81 GLU A CA 1
ATOM 633 C C . GLU A 1 81 ? -25.840 -0.849 34.907 1.00 93.06 81 GLU A C 1
ATOM 635 O O . GLU A 1 81 ? -27.014 -0.611 34.621 1.00 93.06 81 GLU A O 1
ATOM 640 N N . ARG A 1 82 ? -25.223 -0.203 35.903 1.00 92.75 82 ARG A N 1
ATOM 641 C CA . ARG A 1 82 ? -25.878 0.826 36.720 1.00 92.75 82 ARG A CA 1
ATOM 642 C C . ARG A 1 82 ? -26.306 2.028 35.882 1.00 92.75 82 ARG A C 1
ATOM 644 O O . ARG A 1 82 ? -27.416 2.530 36.044 1.00 92.75 82 ARG A O 1
ATOM 651 N N . GLU A 1 83 ? -25.433 2.488 34.995 1.00 91.25 83 GLU A N 1
ATOM 652 C CA . GLU A 1 83 ? -25.711 3.618 34.114 1.00 91.25 83 GLU A CA 1
ATOM 653 C C . GLU A 1 83 ? -26.766 3.262 33.059 1.00 91.25 83 GLU A C 1
ATOM 655 O O . GLU A 1 83 ? -27.683 4.046 32.835 1.00 91.25 83 GLU A O 1
ATOM 660 N N . ARG A 1 84 ? -26.727 2.046 32.494 1.00 91.69 84 ARG A N 1
ATOM 661 C CA . ARG A 1 84 ? -27.769 1.544 31.579 1.00 91.69 84 ARG A CA 1
ATOM 662 C C . ARG A 1 84 ? -29.149 1.526 32.232 1.00 91.69 84 ARG A C 1
ATOM 664 O O . ARG A 1 84 ? -30.105 2.002 31.627 1.00 91.69 84 ARG A O 1
ATOM 671 N N . ARG A 1 85 ? -29.254 1.022 33.467 1.00 90.00 85 ARG A N 1
ATOM 672 C CA . ARG A 1 85 ? -30.519 1.003 34.224 1.00 90.00 85 ARG A CA 1
ATOM 673 C C . ARG A 1 85 ? -31.058 2.412 34.472 1.00 90.00 85 ARG A C 1
ATOM 675 O O . ARG A 1 85 ? -32.244 2.647 34.264 1.00 90.00 85 ARG A O 1
ATOM 682 N N . ARG A 1 86 ? -30.191 3.352 34.864 1.00 91.12 86 ARG A N 1
ATOM 683 C CA . ARG A 1 86 ? -30.565 4.765 35.061 1.00 91.12 86 ARG A CA 1
ATOM 684 C C . ARG A 1 86 ? -31.072 5.404 33.775 1.00 91.12 86 ARG A C 1
ATOM 686 O O . ARG A 1 86 ? -32.153 5.974 33.766 1.00 91.12 86 ARG A O 1
ATOM 693 N N . VAL A 1 87 ? -30.314 5.256 32.692 1.00 89.25 87 VAL A N 1
ATOM 694 C CA . VAL A 1 87 ? -30.661 5.801 31.377 1.00 89.25 87 VAL A CA 1
ATOM 695 C C . VAL A 1 87 ? -31.986 5.216 30.869 1.00 89.25 87 VAL A C 1
ATOM 697 O O . VAL A 1 87 ? -32.841 5.965 30.414 1.00 89.25 87 VAL A O 1
ATOM 700 N N . LYS A 1 88 ? -32.207 3.901 31.017 1.00 89.62 88 LYS A N 1
ATOM 701 C CA . LYS A 1 88 ? -33.479 3.250 30.660 1.00 89.62 88 LYS A CA 1
ATOM 702 C C . LYS A 1 88 ? -34.664 3.822 31.445 1.00 89.62 88 LYS A C 1
ATOM 704 O O . LYS A 1 88 ? -35.719 4.034 30.864 1.00 89.62 88 LYS A O 1
ATOM 709 N N . CYS A 1 89 ? -34.483 4.071 32.742 1.00 84.38 89 CYS A N 1
ATOM 710 C CA . CYS A 1 89 ? -35.516 4.672 33.583 1.00 84.38 89 CYS A CA 1
ATOM 711 C C . CYS A 1 89 ? -35.880 6.084 33.100 1.00 84.38 89 CYS A C 1
ATOM 713 O O . CYS A 1 89 ? -37.054 6.374 32.907 1.00 84.38 89 CYS A O 1
ATOM 715 N N . ILE A 1 90 ? -34.877 6.924 32.820 1.00 84.81 90 ILE A N 1
ATOM 716 C CA . ILE A 1 90 ? -35.088 8.295 32.328 1.00 84.81 90 ILE A CA 1
ATOM 717 C C . ILE A 1 90 ? -35.886 8.293 31.014 1.00 84.81 90 ILE A C 1
ATOM 719 O O . ILE A 1 90 ? -36.895 8.984 30.923 1.00 84.81 90 ILE A O 1
ATOM 723 N N . TYR A 1 91 ? -35.520 7.451 30.041 1.00 82.38 91 TYR A N 1
ATOM 724 C CA . TYR A 1 91 ? -36.266 7.349 28.778 1.00 82.38 91 TYR A CA 1
ATOM 725 C C . TYR A 1 91 ? -37.698 6.823 28.952 1.00 82.38 91 TYR A C 1
ATOM 727 O O . TYR A 1 91 ? -38.601 7.223 28.216 1.00 82.38 91 TYR A O 1
ATOM 735 N N . GLN A 1 92 ? -37.933 5.939 29.925 1.00 77.12 92 GLN A N 1
ATOM 736 C CA . GLN A 1 92 ? -39.282 5.462 30.227 1.00 77.12 92 GLN A CA 1
ATOM 737 C C . GLN A 1 92 ? -40.146 6.595 30.797 1.00 77.12 92 GLN A C 1
ATOM 739 O O . GLN A 1 92 ? -41.299 6.729 30.409 1.00 77.12 92 GLN A O 1
ATOM 7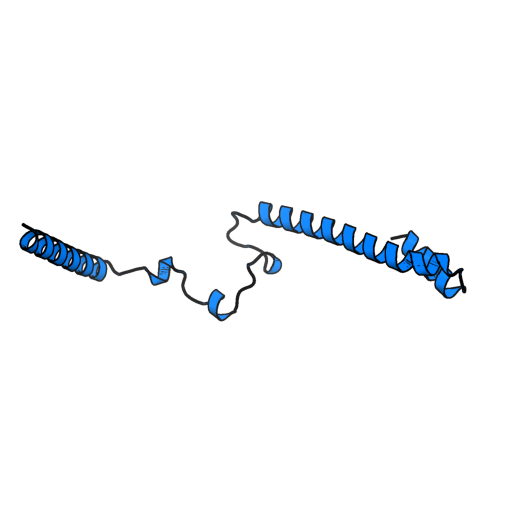44 N N . LEU A 1 93 ? -39.579 7.441 31.660 1.00 76.56 93 LEU A N 1
ATOM 745 C CA . LEU A 1 93 ? -40.279 8.591 32.235 1.00 76.56 93 LEU A CA 1
ATOM 746 C C . LEU A 1 93 ? -40.593 9.653 31.171 1.00 76.56 93 LEU A C 1
ATOM 748 O O . LEU A 1 93 ? -41.732 10.108 31.078 1.00 76.56 93 LEU A O 1
ATOM 752 N N . GLU A 1 94 ? -39.624 9.993 30.317 1.00 74.38 94 GLU A N 1
ATOM 753 C CA . GLU A 1 94 ? -39.821 10.943 29.212 1.00 74.38 94 GLU A CA 1
ATOM 754 C C . GLU A 1 94 ? -40.879 10.464 28.208 1.00 74.38 94 GLU A C 1
ATOM 756 O O . GLU A 1 94 ? -41.732 11.245 27.790 1.00 74.38 94 GLU A O 1
ATOM 761 N N . SER A 1 95 ? -40.874 9.174 27.856 1.00 73.81 95 SER A N 1
ATOM 762 C CA . SER A 1 95 ? -41.875 8.609 26.941 1.00 73.81 95 SER A CA 1
ATOM 763 C C . SER A 1 95 ? -43.278 8.570 27.551 1.00 73.81 95 SER A C 1
ATOM 765 O O . SER A 1 95 ? -44.244 8.884 26.857 1.00 73.81 95 SER A O 1
ATOM 767 N N . THR A 1 96 ? -43.410 8.271 28.848 1.00 74.38 96 THR A N 1
ATOM 768 C CA . THR A 1 96 ? -44.707 8.361 29.537 1.00 74.38 96 THR A CA 1
ATOM 769 C C . THR A 1 96 ? -45.222 9.796 29.631 1.00 74.38 96 THR A C 1
ATOM 771 O O . THR A 1 96 ? -46.402 10.023 29.398 1.00 74.38 96 THR A O 1
ATOM 774 N N . LEU A 1 97 ? -44.356 10.777 29.899 1.00 73.31 97 LEU A N 1
ATOM 775 C CA . LEU A 1 97 ? -44.755 12.185 29.985 1.00 73.31 97 LEU A CA 1
ATOM 776 C C . LEU A 1 97 ? -45.194 12.742 28.629 1.00 73.31 97 LEU A C 1
ATOM 778 O O . LEU A 1 97 ? -46.225 13.401 28.550 1.00 73.31 97 LEU A O 1
ATOM 782 N N . LEU A 1 98 ? -44.465 12.438 27.553 1.00 73.75 98 LEU A N 1
ATOM 783 C CA . LEU A 1 98 ? -44.869 12.830 26.200 1.00 73.75 98 LEU A CA 1
ATOM 784 C C . LEU A 1 98 ? -46.183 12.160 25.778 1.00 73.75 98 LEU A C 1
ATOM 786 O O . LEU A 1 98 ? -47.021 12.817 25.170 1.00 73.75 98 LEU A O 1
ATOM 790 N N . GLY A 1 99 ? -46.399 10.892 26.140 1.00 67.38 99 GLY A N 1
ATOM 791 C CA . GLY A 1 99 ? -47.666 10.198 25.887 1.00 67.38 99 GLY A CA 1
ATOM 792 C C . GLY A 1 99 ? -48.859 10.812 26.628 1.00 67.38 99 GLY A C 1
ATOM 793 O O . GLY A 1 99 ? -49.950 10.853 26.073 1.00 67.38 99 GLY A O 1
ATOM 794 N N . VAL A 1 100 ? -48.646 11.332 27.841 1.00 69.00 100 VAL A N 1
ATOM 795 C CA . VAL A 1 100 ? -49.676 12.028 28.638 1.00 69.00 100 VAL A CA 1
ATOM 796 C C . VAL A 1 100 ? -49.947 13.448 28.127 1.00 69.00 100 VAL A C 1
ATOM 798 O O . VAL A 1 100 ? -51.060 13.930 28.264 1.00 69.00 100 VAL A O 1
ATOM 801 N N . ILE A 1 101 ? -48.959 14.126 27.534 1.00 68.38 101 ILE A N 1
ATOM 802 C CA . ILE A 1 101 ? -49.118 15.482 26.971 1.00 68.38 101 ILE A CA 1
ATOM 803 C C . ILE A 1 101 ? -49.797 15.459 25.587 1.00 68.38 101 ILE A C 1
ATOM 805 O O . ILE A 1 101 ? -50.436 16.436 25.205 1.00 68.38 101 ILE A O 1
ATOM 809 N N . PHE A 1 102 ? -49.642 14.369 24.827 1.00 59.38 102 PHE A N 1
ATOM 810 C CA . PHE A 1 102 ? -50.226 14.189 23.489 1.00 59.38 102 PHE A CA 1
ATOM 811 C C . PHE A 1 102 ? -51.495 13.310 23.460 1.00 59.38 102 PHE A C 1
ATOM 813 O O . PHE A 1 102 ? -51.987 13.019 22.367 1.00 59.38 102 PHE A O 1
ATOM 820 N N . SER A 1 103 ? -52.017 12.896 24.622 1.00 51.78 103 SER A N 1
ATOM 821 C CA . SER A 1 103 ? -53.348 12.275 24.782 1.00 51.78 103 SER A CA 1
ATOM 822 C C . SER A 1 103 ? -54.315 13.272 25.405 1.00 51.78 103 SER A C 1
ATOM 824 O O . SER A 1 103 ? -55.504 13.235 25.027 1.00 51.78 103 SER A O 1
#

InterPro domains:
  IPR001854 Large ribosomal subunit protein uL29 [PF00831] (2-40)
  IPR001854 Large ribosomal subunit protein uL29 [TIGR00012] (3-40)
  IPR036049 Large ribosomal subunit protein uL29 superfamily [G3DSA:1.10.287.310] (1-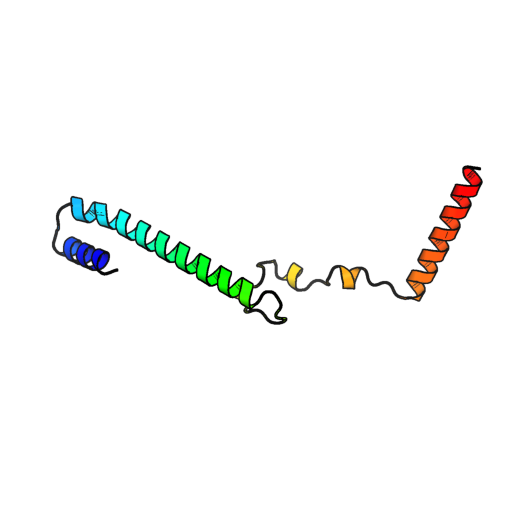53)
  IPR036049 Large ribosomal subunit protein uL29 superfamily [SSF46561] (2-41)
  IPR045059 Large ribosomal subunit protein uL29, eukaryota [PTHR45722] (2-90)

Organism: Eruca vesicaria subsp. sativa (NCBI:txid29727)

Sequence (103 aa):
MAELVLLRVAKVTGGAPNKLSKMHVVRKSIAQVLTVISQKQKLALREAYKSKKFSSLGLRPKKTRAIRRRLTKHQASLKTERERRRVKCIYQLESTLLGVIFS

Radius of gyration: 31.37 Å; chains: 1; bounding box: 83×30×69 Å

Foldseek 3Di:
DVLLVVLVVCVVVVHDVVSVVVNVVVVVVVVVVVVVVVVVVLVVLCVVCVPPPDDDPVNDDDDDPVVVPDDDPVVVPDDDPVVVVVVVVVVVVVVVVVVVVVD

pLDDT: mean 89.57, std 8.72, range [51.78, 98.25]

Secondary structure (DSSP, 8-state):
-HHHHHHHHHHHTT--HHHHHHHHHHHHHHHHHHHHHHHHHHHHHHHHTTT-S---TTTS----HHHHHSPPHHHHH---HHHHHHHHHHHHHHHHHHHHH--